Protein AF-A0AAV9APL9-F1 (afdb_monomer_lite)

Organism: Acorus gramineus (NCBI:txid55184)

pLDDT: mean 72.97, std 15.3, range [31.53, 90.81]

Foldseek 3Di:
DPQLVVLLVVLVVQVVVPDDPPDVSPVVSVVSNVSSCVVVVDDPPPPDDDDDDPQPFDDPDPDGDRDALVVLQVLLVVLQVQLVVLVVVLVVLVPDDLCVCVPDDPVVSVVVVVVSVVSNVVSVVSNVVSNVSSVVSNVVSVVSVVSRVD

Structure (mmCIF, N/CA/C/O backbone):
data_AF-A0AAV9APL9-F1
#
_entry.id   AF-A0AAV9APL9-F1
#
loop_
_atom_site.group_PDB
_atom_site.id
_atom_site.type_symbol
_atom_site.label_atom_id
_atom_site.label_alt_id
_atom_site.label_comp_id
_atom_site.label_asym_id
_atom_site.label_entity_id
_atom_site.label_seq_id
_atom_site.pdbx_PDB_ins_code
_atom_site.Cartn_x
_atom_site.Cartn_y
_atom_site.Cartn_z
_atom_site.occupancy
_atom_site.B_iso_or_equiv
_atom_site.auth_seq_id
_atom_site.auth_comp_id
_atom_site.auth_asym_id
_atom_site.auth_atom_id
_atom_site.pdbx_PDB_model_num
ATOM 1 N N . MET A 1 1 ? 11.347 4.668 27.989 1.00 54.47 1 MET A N 1
ATOM 2 C CA . MET A 1 1 ? 12.576 5.280 28.563 1.00 54.47 1 MET A CA 1
ATOM 3 C C . MET A 1 1 ? 13.857 5.052 27.738 1.00 54.47 1 MET A C 1
ATOM 5 O O . MET A 1 1 ? 14.673 5.964 27.658 1.00 54.47 1 MET A O 1
ATOM 9 N N . ALA A 1 2 ? 14.082 3.874 27.132 1.00 71.00 2 ALA A N 1
ATOM 10 C CA . ALA A 1 2 ? 15.357 3.547 26.464 1.00 71.00 2 ALA A CA 1
ATOM 11 C C . ALA A 1 2 ? 15.625 4.319 25.153 1.00 71.00 2 ALA A C 1
ATOM 13 O O . ALA A 1 2 ? 16.767 4.671 24.867 1.00 71.00 2 ALA A O 1
ATOM 14 N N . PHE A 1 3 ? 14.586 4.617 24.369 1.00 76.06 3 PHE A N 1
ATOM 15 C CA . PHE A 1 3 ? 14.738 5.217 23.039 1.00 76.06 3 PHE A CA 1
ATOM 16 C C . PHE A 1 3 ? 15.250 6.667 23.069 1.00 76.06 3 PHE A C 1
ATOM 18 O O . PHE A 1 3 ? 16.198 6.992 22.361 1.00 76.06 3 PHE A O 1
ATOM 25 N N . GLY A 1 4 ? 14.713 7.520 23.952 1.00 81.00 4 GLY A N 1
ATOM 26 C CA . GLY A 1 4 ? 15.185 8.904 24.103 1.00 81.00 4 GLY A CA 1
ATOM 27 C C . GLY A 1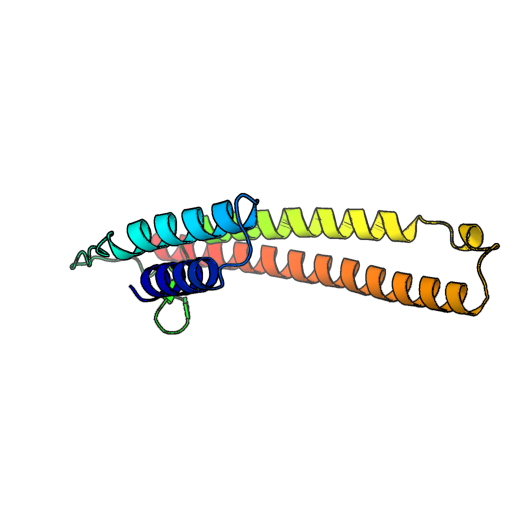 4 ? 16.661 8.983 24.513 1.00 81.00 4 GLY A C 1
ATOM 28 O O . GLY A 1 4 ? 17.435 9.731 23.921 1.00 81.00 4 GLY A O 1
ATOM 29 N N . LYS A 1 5 ? 17.093 8.125 25.449 1.00 82.38 5 LYS A N 1
ATOM 30 C CA . LYS A 1 5 ? 18.507 8.021 25.854 1.00 82.38 5 LYS A CA 1
ATOM 31 C C . LYS A 1 5 ? 19.407 7.519 24.713 1.00 82.38 5 LYS A C 1
ATOM 33 O O . LYS A 1 5 ? 20.516 8.025 24.554 1.00 82.38 5 LYS A O 1
ATOM 38 N N . ARG A 1 6 ? 18.924 6.577 23.890 1.00 82.94 6 ARG A N 1
ATOM 39 C CA . ARG A 1 6 ? 19.631 6.082 22.692 1.00 82.94 6 ARG A CA 1
ATOM 40 C C . ARG A 1 6 ? 19.777 7.165 21.617 1.00 82.94 6 ARG A C 1
ATOM 42 O O . ARG A 1 6 ? 20.866 7.311 21.075 1.00 82.94 6 ARG A O 1
ATOM 49 N N . LEU A 1 7 ? 18.743 7.974 21.381 1.00 82.31 7 LEU A N 1
ATOM 50 C CA . LEU A 1 7 ? 18.784 9.133 20.476 1.00 82.31 7 LEU A CA 1
ATOM 51 C C . LEU A 1 7 ? 19.794 10.195 20.932 1.00 82.31 7 LEU A C 1
ATOM 53 O O . LEU A 1 7 ? 20.587 10.676 20.128 1.00 82.31 7 LEU A O 1
ATOM 57 N N . VAL A 1 8 ? 19.818 10.524 22.228 1.00 84.19 8 VAL A N 1
ATOM 58 C CA . VAL A 1 8 ? 20.813 11.461 22.784 1.00 84.19 8 VAL A CA 1
ATOM 59 C C . VAL A 1 8 ? 22.233 10.907 22.645 1.00 84.19 8 VAL A C 1
ATOM 61 O O . VAL A 1 8 ? 23.150 11.650 22.300 1.00 84.19 8 VAL A O 1
ATOM 64 N N . SER A 1 9 ? 22.426 9.608 22.890 1.00 84.31 9 SER A N 1
ATOM 65 C CA . SER A 1 9 ? 23.727 8.948 22.738 1.00 84.31 9 SER A CA 1
ATOM 66 C C . SER A 1 9 ? 24.208 8.945 21.285 1.00 84.31 9 SER A C 1
ATOM 68 O O . SER A 1 9 ? 25.360 9.300 21.034 1.00 84.31 9 SER A O 1
ATOM 70 N N . ALA A 1 10 ? 23.333 8.606 20.335 1.00 83.00 10 ALA A N 1
ATOM 71 C CA . ALA A 1 10 ? 23.644 8.626 18.910 1.00 83.00 10 ALA A CA 1
ATOM 72 C C . ALA A 1 10 ? 23.980 10.046 18.439 1.00 83.00 10 ALA A C 1
ATOM 74 O O . ALA A 1 10 ? 25.032 10.255 17.844 1.00 83.00 10 ALA A O 1
ATOM 75 N N . GLY A 1 11 ? 23.159 11.037 18.796 1.00 82.25 11 GLY A N 1
ATOM 76 C CA . GLY A 1 11 ? 23.393 12.432 18.428 1.00 82.25 11 GLY A CA 1
ATOM 77 C C . GLY A 1 11 ? 24.716 12.989 18.967 1.00 82.25 11 GLY A C 1
ATOM 78 O O . GLY A 1 11 ? 25.444 13.634 18.221 1.00 82.25 11 GLY A O 1
ATOM 79 N N . ARG A 1 12 ? 25.093 12.668 20.215 1.00 81.81 12 ARG A N 1
ATOM 80 C CA . ARG A 1 12 ? 26.404 13.059 20.776 1.00 81.81 12 ARG A CA 1
ATOM 81 C C . ARG A 1 12 ? 27.581 12.378 20.084 1.00 81.81 12 ARG A C 1
ATOM 83 O O . ARG A 1 12 ? 28.635 12.985 19.962 1.00 81.81 12 ARG A O 1
ATOM 90 N N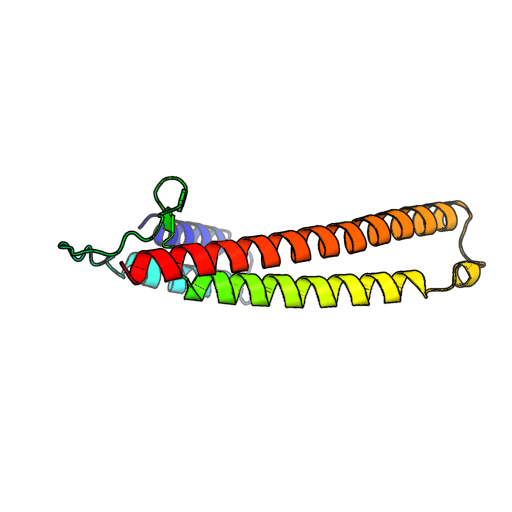 . ARG A 1 13 ? 27.424 11.125 19.643 1.00 79.38 13 ARG A N 1
ATOM 91 C CA . ARG A 1 13 ? 28.456 10.425 18.858 1.00 79.38 13 ARG A CA 1
ATOM 92 C C . ARG A 1 13 ? 28.618 11.036 17.468 1.00 79.38 13 ARG A C 1
ATOM 94 O O . ARG A 1 13 ? 29.742 11.148 16.997 1.00 79.38 13 ARG A O 1
ATOM 101 N N . PHE A 1 14 ? 27.519 11.471 16.854 1.00 75.69 14 PHE A N 1
ATOM 102 C CA . PHE A 1 14 ? 27.553 12.228 15.603 1.00 75.69 14 PHE A CA 1
ATOM 103 C C . PHE A 1 14 ? 28.237 13.592 15.767 1.00 75.69 14 PHE A C 1
ATOM 105 O O . PHE A 1 14 ? 29.034 13.972 14.918 1.00 75.69 14 PHE A O 1
ATOM 112 N N . GLU A 1 15 ? 27.977 14.298 16.868 1.00 75.19 15 GLU A N 1
ATOM 113 C CA . GLU A 1 15 ? 28.623 15.577 17.190 1.00 75.19 15 GLU A CA 1
ATOM 114 C C . GLU A 1 15 ? 30.127 15.411 17.491 1.00 75.19 15 GLU A C 1
ATOM 116 O O . GLU A 1 15 ? 30.954 16.159 16.974 1.00 75.19 15 GLU A O 1
ATOM 121 N N . ALA A 1 16 ? 30.500 14.383 18.261 1.00 72.88 16 ALA A N 1
ATOM 122 C CA . ALA A 1 16 ? 31.884 14.111 18.660 1.00 72.88 16 ALA A CA 1
ATOM 123 C C . ALA A 1 16 ? 32.791 13.622 17.518 1.00 72.88 16 ALA A C 1
ATOM 125 O O . ALA A 1 16 ? 34.010 13.703 17.643 1.00 72.88 16 ALA A O 1
ATOM 126 N N . MET A 1 17 ? 32.227 13.142 16.402 1.00 69.44 17 MET A N 1
ATOM 127 C CA . MET A 1 17 ? 33.014 12.795 15.211 1.00 69.44 17 MET A CA 1
ATOM 128 C C . MET A 1 17 ? 33.584 14.018 14.471 1.00 69.44 17 MET A C 1
ATOM 130 O O . MET A 1 17 ? 34.321 13.834 13.509 1.00 69.44 17 MET A O 1
ATOM 134 N N . GLY A 1 18 ? 33.310 15.248 14.933 1.00 58.44 18 GLY A N 1
ATOM 135 C CA . GLY A 1 18 ? 34.204 16.412 14.808 1.00 58.44 18 GLY A CA 1
ATOM 136 C C . GLY A 1 18 ? 34.544 16.935 13.404 1.00 58.44 18 GLY A C 1
ATOM 137 O O . GLY A 1 18 ? 35.209 17.959 13.305 1.00 58.44 18 GLY A O 1
ATOM 138 N N . GLN A 1 19 ? 34.099 16.288 12.324 1.00 56.38 19 GLN A N 1
ATOM 139 C CA . GLN A 1 19 ? 34.505 16.615 10.948 1.00 56.38 19 GLN A CA 1
ATOM 140 C C . GLN A 1 19 ? 33.437 17.314 10.106 1.00 56.38 19 GLN A C 1
ATOM 142 O O . GLN A 1 19 ? 33.682 17.620 8.943 1.00 56.38 19 GLN A O 1
ATOM 147 N N . TYR A 1 20 ? 32.264 17.615 10.660 1.00 58.44 20 TYR A N 1
ATOM 148 C CA . TYR A 1 20 ? 31.159 18.168 9.872 1.00 58.44 20 TYR A CA 1
ATOM 149 C C . TYR A 1 20 ? 30.704 19.508 10.439 1.00 58.44 20 TYR A C 1
ATOM 151 O O . TYR A 1 20 ? 29.595 19.653 10.953 1.00 58.44 20 TYR A O 1
ATOM 159 N N . GLY A 1 21 ? 31.604 20.489 10.364 1.00 55.19 21 GLY A N 1
ATOM 160 C CA . GLY A 1 21 ? 31.279 21.885 10.619 1.00 55.19 21 GLY A CA 1
ATOM 161 C C . GLY A 1 21 ? 30.208 22.374 9.644 1.00 55.19 21 GLY A C 1
ATOM 162 O O . GLY A 1 21 ? 30.366 22.267 8.432 1.00 55.19 21 GLY A O 1
ATOM 163 N N . GLN A 1 22 ? 29.118 22.915 10.192 1.00 58.97 22 GLN A N 1
ATOM 164 C CA . GLN A 1 22 ? 28.185 23.814 9.508 1.00 58.97 22 GLN A CA 1
ATOM 165 C C . GLN A 1 22 ? 27.423 23.221 8.303 1.00 58.97 22 GLN A C 1
ATOM 167 O O . GLN A 1 22 ? 27.046 23.944 7.385 1.00 58.97 22 GLN A O 1
ATOM 172 N N . GLY A 1 23 ? 27.151 21.909 8.325 1.00 70.06 23 GLY A N 1
ATOM 173 C CA . GLY A 1 23 ? 26.347 21.204 7.315 1.00 70.06 23 GLY A CA 1
ATOM 174 C C . GLY A 1 23 ? 25.013 20.643 7.834 1.00 70.06 23 GLY A C 1
ATOM 175 O O . GLY A 1 23 ? 24.705 20.689 9.028 1.00 70.06 23 GLY A O 1
ATOM 176 N N . GLU A 1 24 ? 24.223 20.036 6.941 1.00 69.56 24 GLU A N 1
ATOM 177 C CA . GLU A 1 24 ? 22.929 19.406 7.268 1.00 69.56 24 GLU A CA 1
ATOM 178 C C . GLU A 1 24 ? 23.047 18.297 8.330 1.00 69.56 24 GLU A C 1
ATOM 180 O O . GLU A 1 24 ? 22.143 18.099 9.140 1.00 69.56 24 GLU A O 1
ATOM 185 N N . LEU A 1 25 ? 24.201 17.633 8.408 1.00 71.50 25 LEU A N 1
ATOM 186 C CA . LEU A 1 25 ? 24.482 16.581 9.389 1.00 71.50 25 LEU A CA 1
ATOM 187 C C . LEU A 1 25 ? 24.543 17.107 10.833 1.00 71.50 25 LEU A C 1
ATOM 189 O O . LEU A 1 25 ? 24.048 16.453 11.753 1.00 71.50 25 LEU A O 1
ATOM 193 N N . GLN A 1 26 ? 25.062 18.320 11.043 1.00 76.31 26 GLN A N 1
ATOM 194 C CA . GLN A 1 26 ? 25.064 18.967 12.359 1.00 76.31 26 GLN A CA 1
ATOM 195 C C . GLN A 1 26 ? 23.639 19.341 12.789 1.00 76.31 26 GLN A C 1
ATOM 197 O O . GLN A 1 26 ? 23.269 19.207 13.962 1.00 76.31 26 GLN A O 1
ATOM 202 N N . LYS A 1 27 ? 22.805 19.758 11.826 1.00 79.56 27 LYS A N 1
ATOM 203 C CA . LYS A 1 27 ? 21.378 20.020 12.045 1.00 79.56 27 LYS A CA 1
ATOM 204 C C . LYS A 1 27 ? 20.662 18.738 12.466 1.00 79.56 27 LYS A C 1
ATOM 206 O O . LYS A 1 27 ? 19.941 18.768 13.463 1.00 79.56 27 LYS A O 1
ATOM 211 N N . ILE A 1 28 ? 20.945 17.618 11.795 1.00 79.25 28 ILE A N 1
ATOM 212 C CA . ILE A 1 28 ? 20.406 16.293 12.132 1.00 79.25 28 ILE A CA 1
ATOM 213 C C . ILE A 1 28 ? 20.820 15.881 13.549 1.00 79.25 28 ILE A C 1
ATOM 215 O O . ILE A 1 28 ? 19.947 15.567 14.362 1.00 79.25 28 ILE A O 1
ATOM 219 N N . ALA A 1 29 ? 22.108 15.959 13.896 1.00 79.44 29 ALA A N 1
ATOM 220 C CA . ALA A 1 29 ? 22.596 15.628 15.238 1.00 79.44 29 ALA A CA 1
ATOM 221 C C . ALA A 1 29 ? 21.923 16.491 16.321 1.00 79.44 29 ALA A C 1
ATOM 223 O O . ALA A 1 29 ? 21.424 15.973 17.322 1.00 79.44 29 ALA A O 1
ATOM 224 N N . THR A 1 30 ? 21.793 17.796 16.078 1.00 81.69 30 THR A N 1
ATOM 225 C CA . THR A 1 30 ? 21.135 18.730 17.003 1.00 81.69 30 THR A CA 1
ATOM 226 C C . THR A 1 30 ? 19.650 18.406 17.176 1.00 81.69 30 THR A C 1
ATOM 228 O O . THR A 1 30 ? 19.144 18.387 18.302 1.00 81.69 30 THR A O 1
ATOM 231 N N . THR A 1 31 ? 18.935 18.113 16.085 1.00 85.25 31 THR A N 1
ATOM 232 C CA . THR A 1 31 ? 17.526 17.691 16.151 1.00 85.25 31 THR A CA 1
ATOM 233 C C . THR A 1 31 ? 17.360 16.353 16.863 1.00 85.25 31 THR A C 1
ATOM 235 O O . THR A 1 31 ? 16.447 16.207 17.673 1.00 85.25 31 THR A O 1
ATOM 238 N N . MET A 1 32 ? 18.283 15.412 16.653 1.00 82.19 32 MET A N 1
ATOM 239 C CA . MET A 1 32 ? 18.295 14.100 17.295 1.00 82.19 32 MET A CA 1
ATOM 240 C C . MET A 1 32 ? 18.487 14.213 18.813 1.00 82.19 32 MET A C 1
ATOM 242 O O . MET A 1 32 ? 17.756 13.588 19.584 1.00 82.19 32 MET A O 1
ATOM 246 N N . ILE A 1 33 ? 19.410 15.070 19.261 1.00 83.31 33 ILE A N 1
ATOM 247 C CA . ILE A 1 33 ? 19.641 15.347 20.685 1.00 83.31 33 ILE A CA 1
ATOM 248 C C . ILE A 1 33 ? 18.434 16.059 21.306 1.00 83.31 33 ILE A C 1
ATOM 250 O O . ILE A 1 33 ? 18.022 15.695 22.409 1.00 83.31 33 ILE A O 1
ATOM 254 N N . LYS A 1 34 ? 17.842 17.051 20.623 1.00 85.81 34 LYS A N 1
ATOM 255 C CA . LYS A 1 34 ? 16.645 17.764 21.111 1.00 85.81 34 LYS A CA 1
ATOM 256 C C . LYS A 1 34 ? 15.454 16.819 21.266 1.00 85.81 34 LYS A C 1
ATOM 258 O O . LYS A 1 34 ? 14.855 16.776 22.340 1.00 85.81 34 LYS A O 1
ATOM 263 N N . ALA A 1 35 ? 15.159 16.018 20.244 1.00 83.31 35 ALA A N 1
ATOM 264 C CA . ALA A 1 35 ? 14.090 15.024 20.287 1.00 83.31 35 ALA A CA 1
ATOM 265 C C . ALA A 1 35 ? 14.350 13.967 21.370 1.00 83.31 35 ALA A C 1
ATOM 267 O O . ALA A 1 35 ? 13.468 13.671 22.174 1.00 83.31 35 ALA A O 1
ATOM 268 N N . GLY A 1 36 ? 15.581 13.456 21.459 1.00 83.00 36 GLY A N 1
ATOM 269 C CA . GLY A 1 36 ? 15.981 12.498 22.484 1.00 83.00 36 GLY A CA 1
ATOM 270 C C . GLY A 1 36 ? 15.828 13.043 23.908 1.00 83.00 36 GLY A C 1
ATOM 271 O O . GLY A 1 36 ? 15.320 12.330 24.772 1.00 83.00 36 GLY A O 1
ATOM 272 N N . LYS A 1 37 ? 16.182 14.316 24.148 1.00 81.75 37 LYS A N 1
ATOM 273 C CA . LYS A 1 37 ? 15.976 14.992 25.440 1.00 81.75 37 LYS A CA 1
ATOM 274 C C . LYS A 1 37 ? 14.494 15.094 25.790 1.00 81.75 37 LYS A C 1
ATOM 276 O O . LYS A 1 37 ? 14.129 14.670 26.880 1.00 81.75 37 LYS A O 1
ATOM 281 N N . VAL A 1 38 ? 13.643 15.557 24.871 1.00 82.19 38 VAL A N 1
ATOM 282 C CA . VAL A 1 38 ? 12.184 15.659 25.084 1.00 82.19 38 VAL A CA 1
ATOM 283 C C . VAL A 1 38 ? 11.566 14.288 25.377 1.00 82.19 38 VAL A C 1
ATOM 285 O O . VAL A 1 38 ? 10.799 14.139 26.326 1.00 82.19 38 VAL A O 1
ATOM 288 N N . LEU A 1 39 ? 11.955 13.263 24.618 1.00 72.56 39 LEU A N 1
ATOM 289 C CA . LEU A 1 39 ? 11.481 11.887 24.797 1.00 72.56 39 LEU A CA 1
ATOM 290 C C . LEU A 1 39 ? 12.035 11.214 26.060 1.00 72.56 39 LEU A C 1
ATOM 292 O O . LEU A 1 39 ? 11.439 10.261 26.554 1.00 72.56 39 LEU A O 1
ATOM 296 N N . SER A 1 40 ? 13.182 11.669 26.570 1.00 74.88 40 SER A N 1
ATOM 297 C CA . SER A 1 40 ? 13.756 11.190 27.834 1.00 74.88 40 SER A CA 1
ATOM 298 C C . SER A 1 40 ? 13.221 11.928 29.062 1.00 74.88 40 SER A C 1
ATOM 300 O O . SER A 1 40 ? 13.213 11.353 30.145 1.00 74.88 40 SER A O 1
ATOM 302 N N . ALA A 1 41 ? 12.800 13.184 28.886 1.00 68.69 41 ALA A N 1
ATOM 303 C CA . ALA A 1 41 ? 12.312 14.057 29.945 1.00 68.69 41 ALA A CA 1
ATOM 304 C C . ALA A 1 41 ? 10.805 13.929 30.170 1.00 68.69 41 ALA A C 1
ATOM 306 O O . ALA A 1 41 ? 10.343 14.303 31.239 1.00 68.69 41 ALA A O 1
ATOM 307 N N . ARG A 1 42 ? 10.039 13.402 29.202 1.00 54.66 42 ARG A N 1
ATOM 308 C CA . ARG A 1 42 ? 8.645 13.011 29.438 1.00 54.66 42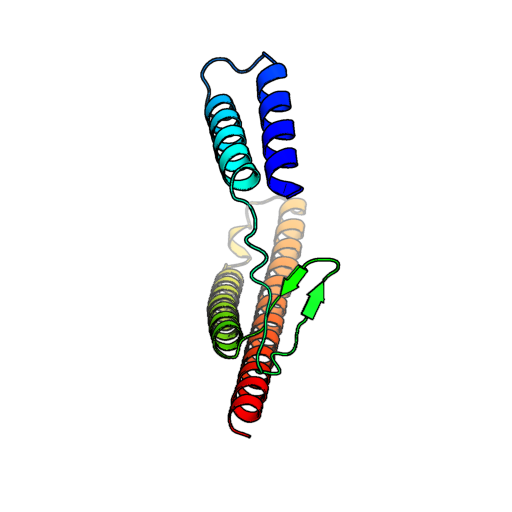 ARG A CA 1
ATOM 309 C C . ARG A 1 42 ? 8.621 11.750 30.310 1.00 54.66 42 ARG A C 1
ATOM 311 O O . ARG A 1 42 ? 8.970 10.677 29.807 1.00 54.66 42 ARG A O 1
ATOM 318 N N . PRO A 1 43 ? 8.214 11.844 31.591 1.00 43.94 43 PRO A N 1
ATOM 319 C CA . PRO A 1 43 ? 7.904 10.650 32.347 1.00 43.94 43 PRO A CA 1
ATOM 320 C C . PRO A 1 43 ? 6.678 10.029 31.680 1.00 43.94 43 PRO A C 1
ATOM 322 O O . PRO A 1 43 ? 5.680 10.704 31.432 1.00 43.94 43 PRO A O 1
ATOM 325 N N . VAL A 1 44 ? 6.774 8.747 31.335 1.00 48.03 44 VAL A N 1
ATOM 326 C CA . VAL A 1 44 ? 5.581 7.953 31.053 1.00 48.03 44 VAL A CA 1
ATOM 327 C C . VAL A 1 44 ? 4.797 7.970 32.357 1.00 48.03 44 VAL A C 1
ATOM 329 O O . VAL A 1 44 ? 5.221 7.343 33.327 1.00 48.03 44 VAL A O 1
ATOM 332 N N . SER A 1 45 ? 3.720 8.754 32.413 1.00 36.91 45 SER A N 1
ATOM 333 C CA . SER A 1 45 ? 2.729 8.625 33.468 1.00 36.91 45 SER A CA 1
ATOM 334 C C . SER A 1 45 ? 2.170 7.215 33.348 1.00 36.91 45 SER A C 1
ATOM 336 O O . SER A 1 45 ? 1.332 6.932 32.492 1.00 36.91 45 SER A O 1
ATOM 338 N N . VAL A 1 46 ? 2.695 6.311 34.169 1.00 43.03 46 VAL A N 1
ATOM 339 C CA . VAL A 1 46 ? 1.985 5.100 34.552 1.00 43.03 46 VAL A CA 1
ATOM 340 C C . VAL A 1 46 ? 0.795 5.606 35.354 1.00 43.03 46 VAL A C 1
ATOM 342 O O . VAL A 1 46 ? 0.908 5.863 36.548 1.00 43.03 46 VAL A O 1
ATOM 345 N N . MET A 1 47 ? -0.312 5.873 34.666 1.00 31.53 47 MET A N 1
ATOM 346 C CA . MET A 1 47 ? -1.588 6.044 35.335 1.00 31.53 47 MET A CA 1
ATOM 347 C C . MET A 1 47 ? -2.056 4.629 35.648 1.00 31.53 47 MET A C 1
ATOM 349 O O . MET A 1 47 ? -2.397 3.857 34.754 1.00 31.53 47 MET A O 1
ATOM 353 N N . ALA A 1 48 ? -1.899 4.263 36.915 1.00 38.56 48 ALA A N 1
ATOM 354 C CA . ALA A 1 48 ? -2.511 3.079 37.467 1.00 38.56 48 ALA A CA 1
ATOM 355 C C . ALA A 1 48 ? -4.033 3.276 37.516 1.00 38.56 48 ALA A C 1
ATOM 357 O O . ALA A 1 48 ? -4.512 4.365 37.825 1.00 38.56 48 ALA A O 1
ATOM 358 N N . GLU A 1 49 ? -4.711 2.157 37.273 1.00 36.38 49 GLU A N 1
ATOM 359 C CA . GLU A 1 49 ? -6.099 1.821 37.601 1.00 36.38 49 GLU A CA 1
ATOM 360 C C . GLU A 1 49 ? -7.149 1.871 36.466 1.00 36.38 49 GLU A C 1
ATOM 362 O O . GLU A 1 49 ? -7.433 2.885 35.839 1.00 36.38 49 GLU A O 1
ATOM 367 N N . GLN A 1 50 ? -7.661 0.660 36.220 1.00 42.94 50 GLN A N 1
ATOM 368 C CA . GLN A 1 50 ? -8.609 0.116 35.235 1.00 42.94 50 GLN A CA 1
ATOM 369 C C . GLN A 1 50 ? -10.046 0.671 35.406 1.00 42.94 50 GLN A C 1
ATOM 371 O O . GLN A 1 50 ? -10.378 1.070 36.522 1.00 42.94 50 GLN A O 1
ATOM 376 N N . PRO A 1 51 ? -10.947 0.638 34.386 1.00 41.91 51 PRO A N 1
ATOM 377 C CA . PRO A 1 51 ? -11.596 -0.628 33.997 1.00 41.91 51 PRO A CA 1
ATOM 378 C C . PRO A 1 51 ? -12.019 -0.807 32.520 1.00 41.91 51 PRO A C 1
ATOM 380 O O . PRO A 1 51 ? -12.518 0.100 31.872 1.00 41.91 51 PRO A O 1
ATOM 383 N N . LYS A 1 52 ? -11.924 -2.072 32.081 1.00 45.62 52 LYS A N 1
ATOM 384 C CA . LYS A 1 52 ? -12.801 -2.769 31.119 1.00 45.62 52 LYS A CA 1
ATOM 385 C C . LYS A 1 52 ? -12.965 -2.177 29.712 1.00 45.62 52 LYS A C 1
ATOM 387 O O . LYS A 1 52 ? -13.961 -1.528 29.441 1.00 45.62 52 LYS A O 1
ATOM 392 N N . THR A 1 53 ? -12.109 -2.634 28.803 1.00 38.06 53 THR A N 1
ATOM 393 C CA . THR A 1 53 ? -12.536 -3.070 27.464 1.00 38.06 53 THR A CA 1
ATOM 394 C C . THR A 1 53 ? -11.547 -4.137 27.009 1.00 38.06 53 THR A C 1
ATOM 396 O O . THR A 1 53 ? -10.342 -3.874 26.995 1.00 38.06 53 THR A O 1
ATOM 399 N N . GLU A 1 54 ? -12.007 -5.346 26.684 1.00 44.75 54 GLU A N 1
ATOM 400 C CA . GLU A 1 54 ? -11.183 -6.424 26.116 1.00 44.75 54 GLU A CA 1
ATOM 401 C C . GLU A 1 54 ? -10.683 -6.052 24.707 1.00 44.75 54 GLU A C 1
ATOM 403 O O . GLU A 1 54 ? -11.060 -6.620 23.686 1.00 44.75 54 GLU A O 1
ATOM 408 N N . THR A 1 55 ? -9.783 -5.078 24.633 1.00 49.41 55 THR A N 1
ATOM 409 C CA . THR A 1 55 ? -8.987 -4.796 23.445 1.00 49.41 55 THR A CA 1
ATOM 410 C C . THR A 1 55 ? -7.939 -5.893 23.342 1.00 49.41 55 THR A C 1
ATOM 412 O O . THR A 1 55 ? -7.097 -6.057 24.226 1.00 49.41 55 THR A O 1
ATOM 415 N N . ARG A 1 56 ? -7.983 -6.700 22.276 1.00 56.47 56 ARG A N 1
ATOM 416 C CA . ARG A 1 56 ? -6.980 -7.751 22.058 1.00 56.47 56 ARG A CA 1
ATOM 417 C C . ARG A 1 56 ? -5.595 -7.104 21.949 1.00 56.47 56 ARG A C 1
ATOM 419 O O . ARG A 1 56 ? -5.245 -6.519 20.926 1.00 56.47 56 ARG A O 1
ATOM 426 N N . MET A 1 57 ? -4.810 -7.186 23.020 1.00 49.66 57 MET A N 1
ATOM 427 C CA . MET A 1 57 ? -3.461 -6.631 23.080 1.00 49.66 57 MET A CA 1
ATOM 428 C C . MET A 1 57 ? -2.509 -7.525 22.287 1.00 49.66 57 MET A C 1
ATOM 430 O O . MET A 1 57 ? -2.239 -8.661 22.683 1.00 49.66 57 MET A O 1
ATOM 434 N N . LEU A 1 58 ? -1.952 -7.014 21.187 1.00 55.59 58 LEU A N 1
ATOM 435 C CA . LEU A 1 58 ? -0.823 -7.676 20.540 1.00 55.59 58 LEU A CA 1
ATOM 436 C C . LEU A 1 58 ? 0.444 -7.309 21.316 1.00 55.59 58 LEU A C 1
ATOM 438 O O . LEU A 1 58 ? 0.903 -6.164 21.298 1.00 55.59 58 LEU A O 1
ATOM 442 N N . LYS A 1 59 ? 0.979 -8.287 22.051 1.00 53.41 59 LYS A N 1
ATOM 443 C CA . LYS A 1 59 ? 2.222 -8.143 22.811 1.00 53.41 59 LYS A CA 1
ATOM 444 C C . LYS A 1 59 ? 3.423 -8.383 21.902 1.00 53.41 59 LYS A C 1
ATOM 446 O O . LYS A 1 59 ? 3.732 -9.523 21.565 1.00 53.41 59 LYS A O 1
ATOM 451 N N . PHE A 1 60 ? 4.129 -7.310 21.557 1.00 56.38 60 PHE A N 1
ATOM 452 C CA . PHE A 1 60 ? 5.431 -7.370 20.893 1.00 56.38 60 PHE A CA 1
ATOM 453 C C . PHE A 1 60 ? 6.526 -7.014 21.907 1.00 56.38 60 PHE A C 1
ATOM 455 O O . PHE A 1 60 ? 6.931 -5.857 22.032 1.00 56.38 60 PHE A O 1
ATOM 462 N N . GLY A 1 61 ? 6.984 -8.008 22.676 1.00 63.34 61 GLY A N 1
ATOM 463 C CA . GLY A 1 61 ? 7.938 -7.785 23.769 1.00 63.34 61 GLY A CA 1
ATOM 464 C C . GLY A 1 61 ? 7.337 -6.891 24.861 1.00 63.34 61 GLY A C 1
ATOM 465 O O . GLY A 1 61 ? 6.310 -7.240 25.435 1.00 63.34 61 GLY A O 1
ATOM 466 N N . ASP A 1 62 ? 7.945 -5.728 25.113 1.00 47.50 62 ASP A N 1
ATOM 467 C CA . ASP A 1 62 ? 7.457 -4.733 26.087 1.00 47.50 62 ASP A CA 1
ATOM 468 C C . ASP A 1 62 ? 6.438 -3.731 25.509 1.00 47.50 62 ASP A C 1
ATOM 470 O O . ASP A 1 62 ? 5.885 -2.916 26.252 1.00 47.50 62 ASP A O 1
ATOM 474 N N . LEU A 1 63 ? 6.181 -3.743 24.193 1.00 50.47 63 LEU A N 1
ATOM 475 C CA . LEU A 1 63 ? 5.156 -2.888 23.589 1.00 50.47 63 LEU A CA 1
ATOM 476 C C . LEU A 1 63 ? 3.802 -3.606 23.583 1.00 50.47 63 LEU A C 1
ATOM 478 O O . LEU A 1 63 ? 3.592 -4.573 22.849 1.00 50.47 63 LEU A O 1
ATOM 482 N N . GLN A 1 64 ? 2.874 -3.087 24.385 1.00 56.12 64 GLN A N 1
ATOM 483 C CA . GLN A 1 64 ? 1.451 -3.401 24.304 1.00 56.12 64 GLN A CA 1
ATOM 484 C C . GLN A 1 64 ? 0.838 -2.469 23.262 1.00 56.12 64 GLN A C 1
ATOM 486 O O . GLN A 1 64 ? 0.637 -1.283 23.518 1.00 56.12 64 GLN A O 1
ATOM 491 N N . VAL A 1 65 ? 0.626 -2.979 22.051 1.00 59.38 65 VAL A N 1
ATOM 492 C CA . VAL A 1 65 ? -0.066 -2.215 21.013 1.00 59.38 65 VAL A CA 1
ATOM 493 C C . VAL A 1 65 ? -1.547 -2.534 21.132 1.00 59.38 65 VAL A C 1
ATOM 495 O O . VAL A 1 65 ? -1.988 -3.634 20.803 1.00 59.38 65 VAL A O 1
ATOM 498 N N . GLU A 1 66 ? -2.305 -1.568 21.636 1.00 63.59 66 GLU A N 1
ATOM 499 C CA . GLU A 1 66 ? -3.763 -1.632 21.685 1.00 63.59 66 GLU A CA 1
ATOM 500 C C . GLU A 1 66 ? -4.316 -1.533 20.263 1.00 63.59 66 GLU A C 1
ATOM 502 O O . GLU A 1 66 ? -4.194 -0.487 19.603 1.00 63.59 66 GLU A O 1
ATOM 507 N N . LEU A 1 67 ? -4.903 -2.634 19.791 1.00 63.00 67 LEU A N 1
ATOM 508 C CA . LEU A 1 67 ? -5.695 -2.647 18.570 1.00 63.00 67 LEU A CA 1
ATOM 509 C C . LEU A 1 67 ? -7.133 -2.282 18.924 1.00 63.00 67 LEU A C 1
ATOM 511 O O . LEU A 1 67 ? -7.914 -3.109 19.382 1.00 63.00 67 LEU A O 1
ATOM 515 N N . THR A 1 68 ? -7.453 -1.015 18.700 1.00 74.94 68 THR A N 1
ATOM 516 C CA . THR A 1 68 ? -8.814 -0.472 18.727 1.00 74.94 68 THR A CA 1
ATOM 517 C C . THR A 1 68 ? -9.463 -0.682 17.348 1.00 74.94 68 THR A C 1
ATOM 519 O O . THR A 1 68 ? -8.742 -0.589 16.344 1.00 74.94 68 THR A O 1
ATOM 522 N N . PRO A 1 69 ? -10.792 -0.899 17.252 1.00 71.38 69 PRO A N 1
ATOM 523 C CA . PRO A 1 69 ? -11.506 -0.985 15.972 1.00 71.38 69 PRO A CA 1
ATOM 524 C C . PRO A 1 69 ? -11.149 0.150 15.001 1.00 71.38 69 PRO A C 1
ATOM 526 O O . PRO A 1 69 ? -10.877 -0.090 13.827 1.00 71.38 69 PRO A O 1
ATOM 529 N N . GLU A 1 70 ? -11.045 1.380 15.509 1.00 77.06 70 GLU A N 1
ATOM 530 C CA . GLU A 1 70 ? -10.672 2.570 14.736 1.00 77.06 70 GLU A CA 1
ATOM 531 C C . GLU A 1 70 ? -9.295 2.434 14.063 1.00 77.06 70 GLU A C 1
ATOM 533 O O . GLU A 1 70 ? -9.149 2.685 12.866 1.00 77.06 70 GLU A O 1
ATOM 538 N N . LYS A 1 71 ? -8.285 1.941 14.794 1.00 80.56 71 LYS A N 1
ATOM 539 C CA . LYS A 1 71 ? -6.937 1.720 14.246 1.00 80.56 71 LYS A CA 1
ATOM 540 C C . LYS A 1 71 ? -6.923 0.615 13.193 1.00 80.56 71 LYS A C 1
ATOM 542 O O . LYS A 1 71 ? -6.156 0.705 12.234 1.00 80.56 71 LYS A O 1
ATOM 547 N N . ALA A 1 72 ? -7.767 -0.405 13.349 1.00 82.19 72 ALA A N 1
ATOM 548 C CA . ALA A 1 72 ? -7.908 -1.469 12.363 1.00 82.19 72 ALA A CA 1
ATOM 549 C C . ALA A 1 72 ? -8.512 -0.939 11.049 1.00 82.19 72 ALA A C 1
ATOM 551 O O . ALA A 1 72 ? -7.980 -1.225 9.978 1.00 82.19 72 ALA A O 1
ATOM 552 N N . TYR A 1 73 ? -9.544 -0.091 11.112 1.00 82.94 73 TYR A N 1
ATOM 553 C CA . TYR A 1 73 ? -10.120 0.541 9.918 1.00 82.94 73 TYR A CA 1
ATOM 554 C C . TYR A 1 73 ? -9.165 1.529 9.239 1.00 82.94 73 TYR A C 1
ATOM 556 O O . TYR A 1 73 ? -9.054 1.519 8.013 1.00 82.94 73 TYR A O 1
ATOM 564 N N . ILE A 1 74 ? -8.417 2.328 10.008 1.00 86.00 74 ILE A N 1
ATOM 565 C CA . ILE A 1 74 ? -7.367 3.203 9.459 1.00 86.00 74 ILE A CA 1
ATOM 566 C C . ILE A 1 74 ? -6.300 2.363 8.744 1.00 86.00 74 ILE A C 1
ATOM 568 O O . ILE A 1 74 ? -5.935 2.661 7.607 1.00 86.00 74 ILE A O 1
ATOM 572 N N . GLY A 1 75 ? -5.840 1.276 9.373 1.00 85.12 75 GLY A N 1
ATOM 573 C CA . GLY A 1 75 ? -4.897 0.337 8.768 1.00 85.12 75 GLY A CA 1
ATOM 574 C C . GLY A 1 75 ? -5.437 -0.297 7.485 1.00 85.12 75 GLY A C 1
ATOM 575 O O . GLY A 1 75 ? -4.712 -0.384 6.494 1.00 85.12 75 GLY A O 1
ATOM 576 N N . ALA A 1 76 ? -6.716 -0.679 7.464 1.00 88.44 76 ALA A N 1
ATOM 577 C CA . ALA A 1 76 ? -7.370 -1.197 6.267 1.00 88.44 76 ALA A CA 1
ATOM 578 C C . ALA A 1 76 ? -7.418 -0.163 5.134 1.00 88.44 76 ALA A C 1
ATOM 580 O O . ALA A 1 76 ? -7.147 -0.517 3.984 1.00 88.44 76 ALA A O 1
ATOM 581 N N . GLY A 1 77 ? -7.711 1.102 5.452 1.00 88.38 77 GLY A N 1
ATOM 582 C CA . GLY A 1 77 ? -7.697 2.207 4.493 1.00 88.38 77 GLY A CA 1
ATOM 583 C C . GLY A 1 77 ? -6.308 2.456 3.903 1.00 88.38 77 GLY A C 1
ATOM 584 O O . GLY A 1 77 ? -6.171 2.568 2.685 1.00 88.38 77 GLY A O 1
ATOM 585 N N . ILE A 1 78 ? -5.267 2.456 4.744 1.00 89.31 78 ILE A N 1
ATOM 586 C CA . ILE A 1 78 ? -3.865 2.570 4.303 1.00 89.31 78 ILE A CA 1
ATOM 587 C C . ILE A 1 78 ? -3.496 1.401 3.387 1.00 89.31 78 ILE A C 1
ATOM 589 O O . ILE A 1 78 ? -2.944 1.618 2.308 1.00 89.31 78 ILE A O 1
ATOM 593 N N . GLY A 1 79 ? -3.828 0.173 3.795 1.00 86.69 79 GLY A N 1
ATOM 594 C CA . GLY A 1 79 ? -3.601 -1.023 2.992 1.00 86.69 79 GLY A CA 1
ATOM 595 C C . GLY A 1 79 ? -4.258 -0.902 1.621 1.00 86.69 79 GLY A C 1
ATOM 596 O O . GLY A 1 79 ? -3.592 -1.123 0.617 1.00 86.69 79 GLY A O 1
ATOM 597 N N . PHE A 1 80 ? -5.509 -0.444 1.560 1.00 87.38 80 PHE A N 1
ATOM 598 C CA . PHE A 1 80 ? -6.274 -0.350 0.321 1.00 87.38 80 PHE A CA 1
ATOM 599 C C . PHE A 1 80 ? -5.696 0.705 -0.628 1.00 87.38 80 PHE A C 1
ATOM 601 O O . PHE A 1 80 ? -5.492 0.430 -1.811 1.00 87.38 80 PHE A O 1
ATOM 608 N N . ALA A 1 81 ? -5.354 1.886 -0.103 1.00 90.81 81 ALA A N 1
ATOM 609 C CA . ALA A 1 81 ? -4.698 2.939 -0.875 1.00 90.81 81 ALA A CA 1
ATOM 610 C C . ALA A 1 81 ? -3.353 2.465 -1.447 1.00 90.81 81 ALA A C 1
ATOM 612 O O . ALA A 1 81 ? -3.063 2.685 -2.623 1.00 90.81 81 ALA A O 1
ATOM 613 N N . PHE A 1 82 ? -2.555 1.760 -0.643 1.00 90.56 82 PHE A N 1
ATOM 614 C CA . PHE A 1 82 ? -1.292 1.183 -1.090 1.00 90.56 82 PHE A CA 1
ATOM 615 C C . PHE A 1 82 ? -1.490 0.128 -2.191 1.00 90.56 82 PHE A C 1
ATOM 617 O O . PHE A 1 82 ? -0.739 0.114 -3.160 1.00 90.56 82 PHE A O 1
ATOM 624 N N . GLY A 1 83 ? -2.535 -0.697 -2.103 1.00 88.56 83 GLY A N 1
ATOM 625 C CA . GLY A 1 83 ? -2.877 -1.672 -3.141 1.00 88.56 83 GLY A CA 1
ATOM 626 C C . GLY A 1 83 ? -3.240 -1.017 -4.469 1.00 88.56 83 GLY A C 1
ATOM 627 O O . GLY A 1 83 ? -2.746 -1.437 -5.512 1.00 88.56 83 GLY A O 1
ATOM 628 N N . LEU A 1 84 ? -4.038 0.055 -4.441 1.00 89.75 84 LEU A N 1
ATOM 629 C CA . LEU A 1 84 ? -4.370 0.826 -5.644 1.00 89.75 84 LEU A CA 1
ATOM 630 C C . LEU A 1 84 ? -3.131 1.474 -6.276 1.00 89.75 84 LEU A C 1
ATOM 632 O O . LEU A 1 84 ? -2.976 1.439 -7.498 1.00 89.75 84 LEU A O 1
ATOM 636 N N . LEU A 1 85 ? -2.233 2.027 -5.457 1.00 89.94 85 LEU A N 1
ATOM 637 C CA . LEU A 1 85 ? -0.969 2.596 -5.927 1.00 89.94 85 LEU A CA 1
ATOM 638 C C . LEU A 1 85 ? -0.065 1.527 -6.555 1.00 89.94 85 LEU A C 1
ATOM 640 O O . LEU A 1 85 ? 0.425 1.725 -7.667 1.00 89.94 85 LEU A O 1
ATOM 644 N N . SER A 1 86 ? 0.116 0.383 -5.889 1.00 87.38 86 SER A N 1
ATOM 645 C CA . SER A 1 86 ? 0.901 -0.744 -6.407 1.00 87.38 86 SER A CA 1
ATOM 646 C C . SER A 1 86 ? 0.312 -1.302 -7.701 1.00 87.38 86 SER A C 1
ATOM 648 O O . SER A 1 86 ? 1.055 -1.565 -8.650 1.00 87.38 86 SER A O 1
ATOM 650 N N . TRP A 1 87 ? -1.015 -1.406 -7.799 1.00 87.19 87 TRP A N 1
ATOM 651 C CA . TRP A 1 87 ? -1.695 -1.819 -9.025 1.00 87.19 87 TRP A CA 1
ATOM 652 C C . TRP A 1 87 ? -1.443 -0.837 -10.173 1.00 87.19 87 TRP A C 1
ATOM 654 O O . TRP A 1 87 ? -1.023 -1.249 -11.256 1.00 87.19 87 TRP A O 1
ATOM 664 N N . GLY A 1 88 ? -1.640 0.464 -9.935 1.00 87.56 88 GLY A N 1
ATOM 665 C CA . GLY A 1 88 ? -1.415 1.509 -10.936 1.00 87.56 88 GLY A CA 1
ATOM 666 C C . GLY A 1 88 ? 0.033 1.553 -11.427 1.00 87.56 88 GLY A C 1
ATOM 667 O O . GLY A 1 88 ? 0.274 1.631 -12.632 1.00 87.56 88 GLY A O 1
ATOM 668 N N . LEU A 1 89 ? 0.999 1.416 -10.514 1.00 86.25 89 LEU A N 1
ATOM 669 C CA . LEU A 1 89 ? 2.421 1.347 -10.853 1.00 86.25 89 LEU A CA 1
ATOM 670 C C . LEU A 1 89 ? 2.731 0.116 -11.718 1.00 86.25 89 LEU A C 1
ATOM 672 O O . LEU A 1 89 ? 3.421 0.225 -12.729 1.00 86.25 89 LEU A O 1
ATOM 676 N N . THR A 1 90 ? 2.166 -1.041 -11.364 1.00 87.19 90 THR A N 1
ATOM 677 C CA . THR A 1 90 ? 2.347 -2.298 -12.107 1.00 87.19 90 THR A CA 1
ATOM 678 C C . THR A 1 90 ? 1.793 -2.192 -13.526 1.00 87.19 90 THR A C 1
ATOM 680 O O . THR A 1 90 ? 2.479 -2.553 -14.480 1.00 87.19 90 THR A O 1
ATOM 683 N N . GLN A 1 91 ? 0.589 -1.636 -13.688 1.00 84.44 91 GLN A N 1
ATOM 684 C CA . GLN A 1 91 ? -0.011 -1.371 -15.001 1.00 84.44 91 GLN A CA 1
ATOM 685 C C . GLN A 1 91 ? 0.843 -0.398 -15.826 1.00 84.44 91 GLN A C 1
ATOM 687 O O . GLN A 1 91 ? 1.092 -0.634 -17.008 1.00 84.44 91 GLN A O 1
ATOM 692 N N . GLY A 1 92 ? 1.369 0.659 -15.200 1.00 81.44 92 GLY A N 1
ATOM 693 C CA . GLY A 1 92 ? 2.301 1.588 -15.842 1.00 81.44 92 GLY A CA 1
ATOM 694 C C . GLY A 1 92 ? 3.553 0.888 -16.375 1.00 81.44 92 GLY A C 1
ATOM 695 O O . GLY A 1 92 ? 3.947 1.112 -17.516 1.00 81.44 92 GLY A O 1
ATOM 696 N N . MET A 1 93 ? 4.131 -0.028 -15.595 1.00 79.00 93 MET A N 1
ATOM 697 C CA . MET A 1 93 ? 5.291 -0.826 -16.003 1.00 79.00 93 MET A CA 1
ATOM 698 C C . MET A 1 93 ? 4.973 -1.880 -17.073 1.00 79.00 93 MET A C 1
ATOM 700 O O . MET A 1 93 ? 5.838 -2.204 -17.890 1.00 79.00 93 MET A O 1
ATOM 704 N N . GLN A 1 94 ? 3.750 -2.416 -17.109 1.00 77.00 94 GLN A N 1
ATOM 705 C CA . GLN A 1 94 ? 3.307 -3.307 -18.186 1.00 77.00 94 GLN A CA 1
ATOM 706 C C . GLN A 1 94 ? 3.125 -2.586 -19.518 1.00 77.00 94 GLN A C 1
ATOM 708 O O . GLN A 1 94 ? 3.392 -3.186 -20.553 1.00 77.00 94 GLN A O 1
ATOM 713 N N . ASN A 1 95 ? 2.740 -1.313 -19.503 1.00 73.62 95 ASN A N 1
ATOM 714 C CA . ASN A 1 95 ? 2.496 -0.548 -20.725 1.00 73.62 95 ASN A CA 1
ATOM 715 C C . ASN A 1 95 ? 3.774 0.019 -21.371 1.00 73.62 95 ASN A C 1
ATOM 717 O O . ASN A 1 95 ? 3.717 0.548 -22.480 1.00 73.62 95 ASN A O 1
ATOM 721 N N . VAL A 1 96 ? 4.942 -0.103 -20.726 1.00 69.75 96 VAL A N 1
ATOM 722 C CA . VAL A 1 96 ? 6.225 0.294 -21.328 1.00 69.75 96 VAL A CA 1
ATOM 723 C C . VAL A 1 96 ? 6.575 -0.659 -22.478 1.00 69.75 96 VAL A C 1
ATOM 725 O O . VAL A 1 96 ? 6.670 -1.873 -22.298 1.00 69.75 96 VAL A O 1
ATOM 728 N N . ASN A 1 97 ? 6.770 -0.118 -23.678 1.00 59.66 97 ASN A N 1
ATOM 729 C CA . ASN A 1 97 ? 7.091 -0.899 -24.871 1.00 59.66 97 ASN A CA 1
ATOM 730 C C . ASN A 1 97 ? 8.486 -1.548 -24.751 1.00 59.66 97 ASN A C 1
ATOM 732 O O . ASN A 1 97 ? 9.469 -0.857 -24.483 1.00 59.66 97 ASN A O 1
ATOM 736 N N . GLU A 1 98 ? 8.591 -2.863 -24.973 1.00 56.22 98 GLU A N 1
ATOM 737 C CA . GLU A 1 98 ? 9.871 -3.603 -24.931 1.00 56.22 98 GLU A CA 1
ATOM 738 C C . GLU A 1 98 ? 10.855 -3.143 -26.022 1.00 56.22 98 GLU A C 1
ATOM 740 O O . GLU A 1 98 ? 12.068 -3.256 -25.856 1.00 56.22 98 GLU A O 1
ATOM 745 N N . ASN A 1 99 ? 10.341 -2.549 -27.103 1.00 54.72 99 ASN A N 1
ATOM 746 C CA . ASN A 1 99 ? 11.134 -2.129 -28.258 1.00 54.72 99 ASN A CA 1
ATOM 747 C C . ASN A 1 99 ? 11.855 -0.779 -28.076 1.00 54.72 99 ASN A C 1
ATOM 749 O O . ASN A 1 99 ? 12.682 -0.422 -28.908 1.00 54.72 99 ASN A O 1
ATOM 753 N N . SER A 1 100 ? 11.609 -0.029 -26.993 1.00 56.97 100 SER A N 1
ATOM 754 C CA . SER A 1 100 ? 12.321 1.242 -26.748 1.00 56.97 100 SER A CA 1
ATOM 755 C C . SER A 1 100 ? 13.801 1.053 -26.392 1.00 56.97 100 SER A C 1
ATOM 757 O O . SER A 1 100 ? 14.558 2.019 -26.377 1.00 56.97 100 SER A O 1
ATOM 759 N N . VAL A 1 101 ? 14.224 -0.183 -26.107 1.00 55.97 101 VAL A N 1
ATOM 760 C CA . VAL A 1 101 ? 15.602 -0.525 -25.723 1.00 55.97 101 VAL A CA 1
ATOM 761 C C . VAL A 1 101 ? 16.390 -1.154 -26.882 1.00 55.97 101 VAL A C 1
ATOM 763 O O . VAL A 1 101 ? 17.476 -1.683 -26.674 1.00 55.97 101 VAL A O 1
ATOM 766 N N . GLN A 1 102 ? 15.885 -1.050 -28.118 1.00 54.50 102 GLN A N 1
ATOM 767 C CA . GLN A 1 102 ? 16.505 -1.592 -29.339 1.00 54.50 102 GLN A CA 1
ATOM 768 C C . GLN A 1 102 ? 17.904 -1.008 -29.646 1.00 54.50 102 GLN A C 1
ATOM 770 O O . GLN A 1 102 ? 18.587 -1.484 -30.546 1.00 54.50 102 GLN A O 1
ATOM 775 N N . TYR A 1 103 ? 18.343 -0.002 -28.882 1.00 54.00 103 TYR A N 1
ATOM 776 C CA . TYR A 1 103 ? 19.677 0.603 -28.944 1.00 54.00 103 TYR A CA 1
ATOM 777 C C . TYR A 1 103 ? 20.620 0.206 -27.792 1.00 54.00 103 TYR A C 1
ATOM 779 O O . TYR A 1 103 ? 21.749 0.694 -27.744 1.00 54.00 103 TYR A O 1
ATOM 787 N N . ALA A 1 104 ? 20.195 -0.647 -26.852 1.00 59.91 104 ALA A N 1
ATOM 788 C CA . ALA A 1 104 ? 21.066 -1.122 -25.779 1.00 59.91 104 ALA A CA 1
ATOM 789 C C . ALA A 1 104 ? 21.688 -2.480 -26.112 1.00 59.91 104 ALA A C 1
ATOM 791 O O . ALA A 1 104 ? 21.054 -3.351 -26.697 1.00 59.91 104 ALA A O 1
ATOM 792 N N . ASN A 1 105 ? 22.934 -2.645 -25.673 1.00 70.94 105 ASN A N 1
ATOM 793 C CA . ASN A 1 105 ? 23.691 -3.894 -25.692 1.00 70.94 105 ASN A CA 1
ATOM 794 C C . ASN A 1 105 ? 22.848 -5.107 -25.233 1.00 70.94 105 ASN A C 1
ATOM 796 O O . ASN A 1 105 ? 22.067 -4.986 -24.285 1.00 70.94 105 ASN A O 1
ATOM 800 N N . ASP A 1 106 ? 23.087 -6.290 -25.804 1.00 75.81 106 ASP A N 1
ATOM 801 C CA . ASP A 1 106 ? 22.360 -7.535 -25.499 1.00 75.81 106 ASP A CA 1
ATOM 802 C C . ASP A 1 106 ? 22.358 -7.886 -23.997 1.00 75.81 106 ASP A C 1
ATOM 804 O O . ASP A 1 106 ? 21.380 -8.414 -23.461 1.00 75.81 106 ASP A O 1
ATOM 808 N N . ASN A 1 107 ? 23.427 -7.527 -23.276 1.00 73.44 107 ASN A N 1
ATOM 809 C CA . ASN A 1 107 ? 23.512 -7.716 -21.825 1.00 73.44 107 ASN A CA 1
ATOM 810 C C . ASN A 1 107 ? 22.606 -6.753 -21.029 1.00 73.44 107 ASN A C 1
ATOM 812 O O . ASN A 1 107 ? 22.062 -7.112 -19.989 1.00 73.44 107 ASN A O 1
ATOM 816 N N . ALA A 1 108 ? 22.425 -5.520 -21.508 1.00 75.50 108 ALA A N 1
ATOM 817 C CA . ALA A 1 108 ? 21.515 -4.554 -20.892 1.00 75.50 108 ALA A CA 1
ATOM 818 C C . ALA A 1 108 ? 20.048 -4.884 -21.214 1.00 75.50 108 ALA A C 1
ATOM 820 O O . ALA A 1 108 ? 19.167 -4.665 -20.381 1.00 75.50 108 ALA A O 1
ATOM 821 N N . LEU A 1 109 ? 19.797 -5.470 -22.387 1.00 74.06 109 LEU A N 1
ATOM 822 C CA . LEU A 1 109 ? 18.482 -5.943 -22.809 1.00 74.06 109 LEU A CA 1
ATOM 823 C C . LEU A 1 109 ? 17.965 -7.076 -21.904 1.00 74.06 109 LEU A C 1
ATOM 825 O O . LEU A 1 109 ? 16.828 -7.028 -21.430 1.00 74.06 109 LEU A O 1
ATOM 829 N N . SER A 1 110 ? 18.802 -8.078 -21.617 1.00 77.25 110 SER A N 1
ATOM 830 C CA . SER A 1 110 ? 18.433 -9.204 -20.746 1.00 77.25 110 SER A CA 1
ATOM 831 C C . SER A 1 110 ? 18.215 -8.771 -19.289 1.00 77.25 110 SER A C 1
ATOM 833 O O . SER A 1 110 ? 17.244 -9.199 -18.655 1.00 77.25 110 SER A O 1
ATOM 835 N N . LEU A 1 111 ? 19.045 -7.851 -18.783 1.00 81.38 111 LEU A N 1
ATOM 836 C CA . LEU A 1 111 ? 18.876 -7.216 -17.473 1.00 81.38 111 LEU A CA 1
ATOM 837 C C . LEU A 1 111 ? 17.564 -6.433 -17.377 1.00 81.38 111 LEU A C 1
ATOM 839 O O . LEU A 1 111 ? 16.819 -6.620 -16.417 1.00 81.38 111 LEU A O 1
ATOM 843 N N . ALA A 1 112 ? 17.246 -5.600 -18.370 1.00 79.06 112 ALA A N 1
ATOM 844 C CA . ALA A 1 112 ? 16.004 -4.829 -18.394 1.00 79.06 112 ALA A CA 1
ATOM 845 C C . ALA A 1 112 ? 14.766 -5.740 -18.399 1.00 79.06 112 ALA A C 1
ATOM 847 O O . ALA A 1 112 ? 13.796 -5.477 -17.684 1.00 79.06 112 ALA A O 1
ATOM 848 N N . LYS A 1 113 ? 14.817 -6.852 -19.143 1.00 78.94 113 LYS A N 1
ATOM 849 C CA . LYS A 1 113 ? 13.729 -7.835 -19.203 1.00 78.94 113 LYS A CA 1
ATOM 850 C C . LYS A 1 113 ? 13.524 -8.558 -17.868 1.00 78.94 113 LYS A C 1
ATOM 852 O O . LYS A 1 113 ? 12.392 -8.661 -17.397 1.00 78.94 113 LYS A O 1
ATOM 857 N N . SER A 1 114 ? 14.610 -8.999 -17.228 1.00 85.69 114 SER A N 1
ATOM 858 C CA . SER A 1 114 ? 14.562 -9.637 -15.904 1.00 85.69 114 SER A CA 1
ATOM 859 C C . SER A 1 114 ? 14.085 -8.668 -14.815 1.00 85.69 114 SER A C 1
ATOM 861 O O . SER A 1 114 ? 13.189 -8.997 -14.038 1.00 85.69 114 SER A O 1
ATOM 863 N N . LEU A 1 115 ? 14.603 -7.434 -14.810 1.00 84.62 115 LEU A N 1
ATOM 864 C CA . LEU A 1 115 ? 14.215 -6.390 -13.861 1.00 84.62 115 LEU A CA 1
ATOM 865 C C . LEU A 1 115 ? 12.733 -6.029 -13.989 1.00 84.62 115 LEU A C 1
ATOM 867 O O . LEU A 1 115 ? 12.041 -5.899 -12.982 1.00 84.62 115 LEU A O 1
ATOM 871 N N . ARG A 1 116 ? 12.222 -5.917 -15.219 1.00 81.50 116 ARG A N 1
ATOM 872 C CA . ARG A 1 116 ? 10.793 -5.717 -15.466 1.00 81.50 116 ARG A CA 1
ATOM 873 C C . ARG A 1 116 ? 9.971 -6.882 -14.928 1.00 81.50 116 ARG A C 1
ATOM 875 O O . ARG A 1 116 ? 8.993 -6.644 -14.230 1.00 81.50 116 ARG A O 1
ATOM 882 N N . GLY A 1 117 ? 10.372 -8.122 -15.206 1.00 84.38 117 GLY A N 1
ATOM 883 C CA . GLY A 1 117 ? 9.703 -9.312 -14.673 1.00 84.38 117 GLY A CA 1
ATOM 884 C C . GLY A 1 117 ? 9.655 -9.318 -13.143 1.00 84.38 117 GLY A C 1
ATOM 885 O O . GLY A 1 117 ? 8.594 -9.541 -12.561 1.00 84.38 117 GLY A O 1
ATOM 886 N N . ALA A 1 118 ? 10.772 -8.987 -12.492 1.00 87.25 118 ALA A N 1
ATOM 887 C CA . ALA A 1 118 ? 10.860 -8.882 -11.039 1.00 87.25 118 ALA A CA 1
ATOM 888 C C . ALA A 1 118 ? 9.963 -7.767 -10.479 1.00 87.25 118 ALA A C 1
ATOM 890 O O . ALA A 1 118 ? 9.245 -7.990 -9.507 1.00 87.25 118 ALA A O 1
ATOM 891 N N . LEU A 1 119 ? 9.954 -6.588 -11.105 1.00 86.06 119 LEU A N 1
ATOM 892 C CA . LEU A 1 119 ? 9.124 -5.459 -10.680 1.00 86.06 119 LEU A CA 1
ATOM 893 C C . LEU A 1 119 ? 7.628 -5.723 -10.889 1.00 86.06 119 LEU A C 1
ATOM 895 O O . LEU A 1 119 ? 6.827 -5.356 -10.034 1.00 86.06 119 LEU A O 1
ATOM 899 N N . LEU A 1 120 ? 7.247 -6.414 -11.966 1.00 86.06 120 LEU A N 1
ATOM 900 C CA . LEU A 1 120 ? 5.867 -6.851 -12.182 1.00 86.06 120 LEU A CA 1
ATOM 901 C C . LEU A 1 120 ? 5.434 -7.877 -11.134 1.00 86.06 120 LEU A C 1
ATOM 903 O O . LEU A 1 120 ? 4.373 -7.727 -10.532 1.00 86.06 120 LEU A O 1
ATOM 907 N N . ALA A 1 121 ? 6.263 -8.889 -10.870 1.00 89.25 121 ALA A N 1
ATOM 908 C CA . ALA A 1 121 ? 5.987 -9.877 -9.831 1.00 89.25 121 ALA A CA 1
ATOM 909 C C . ALA A 1 121 ? 5.861 -9.219 -8.445 1.00 89.25 121 ALA A C 1
ATOM 911 O O . ALA A 1 121 ? 4.946 -9.536 -7.681 1.00 89.25 121 ALA A O 1
ATOM 912 N N . LEU A 1 122 ? 6.737 -8.261 -8.134 1.00 88.69 122 LEU A N 1
ATOM 913 C CA . LEU A 1 122 ? 6.711 -7.506 -6.884 1.00 88.69 122 LEU A CA 1
ATOM 914 C C . LEU A 1 122 ? 5.468 -6.611 -6.780 1.00 88.69 122 LEU A C 1
ATOM 916 O O . LEU A 1 122 ? 4.813 -6.597 -5.743 1.00 88.69 122 LEU A O 1
ATOM 920 N N . GLY A 1 123 ? 5.092 -5.917 -7.852 1.00 87.44 123 GLY A N 1
ATOM 921 C CA . GLY A 1 123 ? 3.909 -5.058 -7.888 1.00 87.44 123 GLY A CA 1
ATOM 922 C C . GLY A 1 123 ? 2.590 -5.826 -7.728 1.00 87.44 123 GLY A C 1
ATOM 923 O O . GLY A 1 123 ? 1.739 -5.450 -6.913 1.00 87.44 123 GLY A O 1
ATOM 924 N N . TYR A 1 124 ? 2.439 -6.963 -8.416 1.00 86.31 124 TYR A N 1
ATOM 925 C CA . TYR A 1 124 ? 1.261 -7.825 -8.265 1.00 86.31 124 TYR A CA 1
ATOM 926 C C . TYR A 1 124 ? 1.186 -8.500 -6.898 1.00 86.31 124 TYR A C 1
ATOM 928 O O . TYR A 1 124 ? 0.125 -8.490 -6.273 1.00 86.31 124 TYR A O 1
ATOM 936 N N . SER A 1 125 ? 2.299 -9.054 -6.407 1.00 89.38 125 SER A N 1
ATOM 937 C CA . SER A 1 125 ? 2.334 -9.669 -5.074 1.00 89.38 125 SER A CA 1
ATOM 938 C C . SER A 1 125 ? 2.045 -8.643 -3.979 1.00 89.38 125 SER A C 1
ATOM 940 O O . SER A 1 125 ? 1.247 -8.914 -3.086 1.00 89.38 125 SER A O 1
ATOM 942 N N . SER A 1 126 ? 2.604 -7.436 -4.087 1.00 86.88 126 SER A N 1
ATOM 943 C CA . SER A 1 126 ? 2.337 -6.327 -3.172 1.00 86.88 126 SER A CA 1
ATOM 944 C C . SER A 1 126 ? 0.859 -5.930 -3.159 1.00 86.88 126 SER A C 1
ATOM 946 O O . SER A 1 126 ? 0.281 -5.770 -2.084 1.00 86.88 126 SER A O 1
ATOM 948 N N . THR A 1 127 ? 0.221 -5.855 -4.332 1.00 86.56 127 THR A N 1
ATOM 949 C CA . THR A 1 127 ? -1.218 -5.567 -4.447 1.00 86.56 127 THR A CA 1
ATOM 950 C C . THR A 1 127 ? -2.064 -6.658 -3.787 1.00 86.56 127 THR A C 1
ATOM 952 O O . THR A 1 127 ? -2.983 -6.356 -3.027 1.00 86.56 127 THR A O 1
ATOM 955 N N . LEU A 1 128 ? -1.732 -7.930 -4.029 1.00 90.00 128 LEU A N 1
ATOM 956 C CA . LEU A 1 128 ? -2.444 -9.065 -3.442 1.00 90.00 128 LEU A CA 1
ATOM 957 C C . LEU A 1 128 ? -2.313 -9.087 -1.912 1.00 90.00 128 LEU A C 1
ATOM 959 O O . LEU A 1 128 ? -3.317 -9.208 -1.212 1.00 90.00 128 LEU A O 1
ATOM 963 N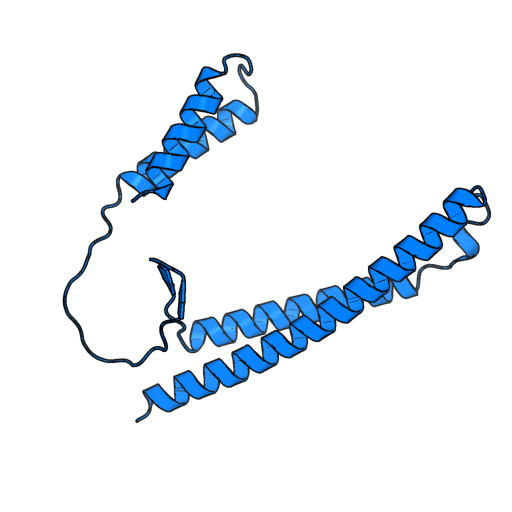 N . LEU A 1 129 ? -1.093 -8.928 -1.386 1.00 90.56 129 LEU A N 1
ATOM 964 C CA . LEU A 1 129 ? -0.846 -8.869 0.059 1.00 90.56 129 LEU A CA 1
ATOM 965 C C . LEU A 1 129 ? -1.573 -7.690 0.707 1.00 90.56 129 LEU A C 1
ATOM 967 O O . LEU A 1 129 ? -2.117 -7.831 1.796 1.00 90.56 129 LEU A O 1
ATOM 971 N N . SER A 1 130 ? -1.597 -6.542 0.037 1.00 88.94 130 SER A N 1
ATOM 972 C CA . SER A 1 130 ? -2.319 -5.355 0.482 1.00 88.94 130 SER A CA 1
ATOM 973 C C . SER A 1 130 ? -3.826 -5.601 0.578 1.00 88.94 130 SER A C 1
ATOM 975 O O . SER A 1 130 ? -4.416 -5.305 1.616 1.00 88.94 130 SER A O 1
ATOM 977 N N . MET A 1 131 ? -4.443 -6.202 -0.447 1.00 88.62 131 MET A N 1
ATOM 978 C CA . MET A 1 131 ? -5.863 -6.559 -0.401 1.00 88.62 131 MET A CA 1
ATOM 979 C C . MET A 1 131 ? -6.157 -7.529 0.744 1.00 88.62 131 MET A C 1
ATOM 981 O O . MET A 1 131 ? -7.092 -7.305 1.512 1.00 88.62 131 MET A O 1
ATOM 985 N N . LEU A 1 132 ? -5.336 -8.572 0.901 1.00 89.31 132 LEU A N 1
ATOM 986 C CA . LEU A 1 132 ? -5.477 -9.541 1.991 1.00 89.31 132 LEU A CA 1
ATOM 987 C C . LEU A 1 132 ? -5.336 -8.875 3.365 1.00 89.31 132 LEU A C 1
ATOM 989 O O . LEU A 1 132 ? -6.140 -9.137 4.260 1.00 89.31 132 LEU A O 1
ATOM 993 N N . ALA A 1 133 ? -4.360 -7.980 3.525 1.00 89.31 133 ALA A N 1
ATOM 994 C CA . ALA A 1 133 ? -4.156 -7.230 4.757 1.00 89.31 133 ALA A CA 1
ATOM 995 C C . ALA A 1 133 ? -5.354 -6.324 5.063 1.00 89.31 133 ALA A C 1
ATOM 997 O O . ALA A 1 133 ? -5.871 -6.367 6.178 1.00 89.31 133 ALA A O 1
ATOM 998 N N . SER A 1 134 ? -5.848 -5.561 4.084 1.00 84.62 134 SER A N 1
ATOM 999 C CA . SER A 1 134 ? -7.024 -4.705 4.253 1.00 84.62 134 SER A CA 1
ATOM 1000 C C . SER A 1 134 ? -8.263 -5.498 4.645 1.00 84.62 134 SER A C 1
ATOM 1002 O O . SER A 1 134 ? -8.950 -5.110 5.586 1.00 84.62 134 SER A O 1
ATOM 1004 N N . VAL A 1 135 ? -8.531 -6.631 3.991 1.00 87.75 135 VAL A N 1
ATOM 1005 C CA . VAL A 1 135 ? -9.657 -7.505 4.353 1.00 87.75 135 VAL A CA 1
ATOM 1006 C C . VAL A 1 135 ? -9.484 -8.055 5.770 1.00 87.75 135 VAL A C 1
ATOM 1008 O O . VAL A 1 135 ? -10.421 -7.991 6.565 1.00 87.75 135 VAL A O 1
ATOM 1011 N N . GLY A 1 136 ? -8.287 -8.533 6.124 1.00 86.38 136 GLY A N 1
ATOM 1012 C CA . GLY A 1 136 ? -7.986 -9.029 7.468 1.00 86.38 136 GLY A CA 1
ATOM 1013 C C . GLY A 1 136 ? -8.188 -7.968 8.552 1.00 86.38 136 GLY A C 1
ATOM 1014 O O . GLY A 1 136 ? -8.795 -8.247 9.583 1.00 86.38 136 GLY A O 1
ATOM 1015 N N . LEU A 1 137 ? -7.755 -6.732 8.295 1.00 84.50 137 LEU A N 1
ATOM 1016 C CA . LEU A 1 137 ? -7.938 -5.585 9.185 1.00 84.50 137 LEU A CA 1
ATOM 1017 C C . LEU A 1 137 ? -9.411 -5.172 9.317 1.00 84.50 137 LEU A C 1
ATOM 1019 O O . LEU A 1 137 ? -9.846 -4.863 10.422 1.00 84.50 137 LEU A O 1
ATOM 1023 N N . VAL A 1 138 ? -10.204 -5.226 8.240 1.00 86.06 138 VAL A N 1
ATOM 1024 C CA . VAL A 1 138 ? -11.658 -4.975 8.300 1.00 86.06 138 VAL A CA 1
ATOM 1025 C C . VAL A 1 138 ? -12.369 -6.046 9.128 1.00 86.06 138 VAL A C 1
ATOM 1027 O O . VAL A 1 138 ? -13.198 -5.715 9.976 1.00 86.06 138 VAL A O 1
ATOM 1030 N N . VAL A 1 139 ? -12.041 -7.326 8.924 1.00 86.81 139 VAL A N 1
ATOM 1031 C CA . VAL A 1 139 ? -12.607 -8.434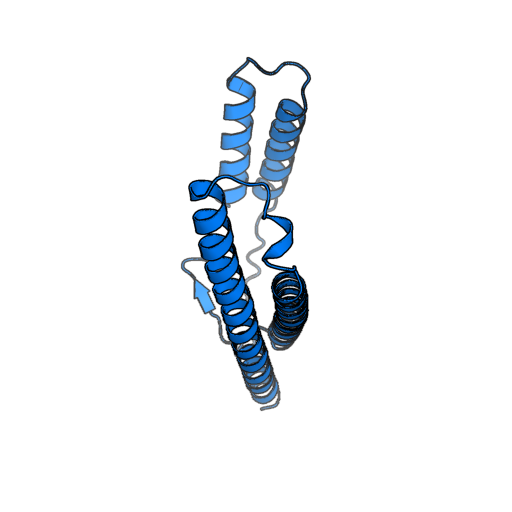 9.714 1.00 86.81 139 VAL A CA 1
ATOM 1032 C C . VAL A 1 139 ? -12.219 -8.300 11.188 1.00 86.81 139 VAL A C 1
ATOM 1034 O O . VAL A 1 139 ? -13.066 -8.483 12.061 1.00 86.81 139 VAL A O 1
ATOM 1037 N N . LEU A 1 140 ? -10.969 -7.928 11.475 1.00 82.25 140 LEU A N 1
ATOM 1038 C CA . LEU A 1 140 ? -10.495 -7.687 12.836 1.00 82.25 140 LEU A CA 1
ATOM 1039 C C . LEU A 1 140 ? -11.209 -6.492 13.484 1.00 82.25 140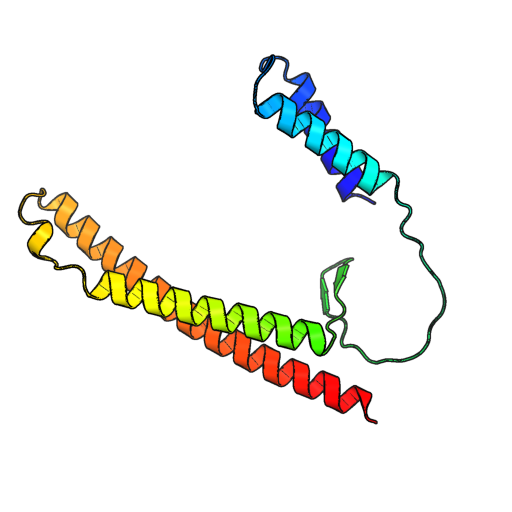 LEU A C 1
ATOM 1041 O O . LEU A 1 140 ? -11.660 -6.596 14.621 1.00 82.25 140 LEU A O 1
ATOM 1045 N N . GLY A 1 141 ? -11.360 -5.383 12.755 1.00 80.62 141 GLY A N 1
ATOM 1046 C CA . GLY A 1 141 ? -12.089 -4.200 13.213 1.00 80.62 141 GLY A CA 1
ATOM 1047 C C . GLY A 1 141 ? -13.548 -4.512 13.542 1.00 80.62 141 GLY A C 1
ATOM 1048 O O . GLY A 1 141 ? -14.054 -4.045 14.561 1.00 80.62 141 GLY A O 1
ATOM 1049 N N . ARG A 1 142 ? -14.203 -5.372 12.749 1.00 80.62 142 ARG A N 1
ATOM 1050 C CA . ARG A 1 142 ? -15.552 -5.866 13.059 1.00 80.62 142 ARG A CA 1
ATOM 1051 C C . ARG A 1 142 ? -15.606 -6.738 14.304 1.00 80.62 142 ARG A C 1
ATOM 1053 O O . ARG A 1 142 ? -16.480 -6.507 15.128 1.00 80.62 142 ARG A O 1
ATOM 1060 N N . GLN A 1 143 ? -14.685 -7.691 14.461 1.00 80.25 143 GLN A N 1
ATOM 1061 C CA . GLN A 1 143 ? -14.644 -8.535 15.663 1.00 80.25 143 GLN A CA 1
ATOM 1062 C C . GLN A 1 143 ? -14.408 -7.720 16.938 1.00 80.25 143 GLN A C 1
ATOM 1064 O O . GLN A 1 143 ? -14.997 -8.015 17.971 1.00 80.25 143 GLN A O 1
ATOM 1069 N N . LEU A 1 144 ? -13.553 -6.697 16.867 1.00 75.06 144 LEU A N 1
ATOM 1070 C CA . LEU A 1 144 ? -13.288 -5.815 18.002 1.00 75.06 144 LEU A CA 1
ATOM 1071 C C . LEU A 1 144 ? -14.507 -4.941 18.327 1.00 75.06 144 LEU A C 1
ATOM 1073 O O . LEU A 1 144 ? -14.833 -4.790 19.494 1.00 75.06 144 LEU A O 1
ATOM 1077 N N . SER A 1 145 ? -15.211 -4.428 17.312 1.00 72.94 145 SER A N 1
ATOM 1078 C CA . SER A 1 145 ? -16.438 -3.642 17.511 1.00 72.94 145 SER A CA 1
ATOM 1079 C C . SER A 1 145 ? -17.573 -4.473 18.114 1.00 72.94 145 SER A C 1
ATOM 1081 O O . SER A 1 145 ? -18.284 -3.980 18.976 1.00 72.94 145 SER A O 1
ATOM 1083 N N . SER A 1 146 ? -17.735 -5.734 17.697 1.00 67.50 146 SER A N 1
ATOM 1084 C CA . SER A 1 146 ? -18.794 -6.610 18.219 1.00 67.50 146 SER A CA 1
ATOM 1085 C C . SER A 1 146 ? -18.547 -7.092 19.648 1.00 67.50 146 SER A C 1
ATOM 1087 O O . SER A 1 146 ? -19.495 -7.464 20.325 1.00 67.50 146 SER A O 1
ATOM 1089 N N . SER A 1 147 ? -17.287 -7.123 20.095 1.00 58.97 147 SER A N 1
ATOM 1090 C CA . SER A 1 147 ? -16.937 -7.447 21.485 1.00 58.97 147 SER A CA 1
ATOM 1091 C C . SER A 1 147 ? -17.117 -6.266 22.443 1.00 58.97 147 SER A C 1
ATOM 1093 O O . SER A 1 147 ? -17.162 -6.491 23.643 1.00 58.97 147 SER A O 1
ATOM 1095 N N . ASP A 1 148 ? -17.204 -5.034 21.936 1.00 57.16 148 ASP A N 1
ATOM 1096 C CA . ASP A 1 148 ? -17.457 -3.829 22.742 1.00 57.16 148 ASP A CA 1
ATOM 1097 C C . ASP A 1 148 ? -18.961 -3.623 23.042 1.00 57.16 148 ASP A C 1
ATOM 1099 O O . ASP A 1 148 ? -19.320 -2.902 23.969 1.00 57.16 148 ASP A O 1
ATOM 1103 N N . GLU A 1 149 ? -19.855 -4.256 22.268 1.00 51.81 149 GLU A N 1
ATOM 1104 C CA . GLU A 1 149 ? -21.322 -4.125 22.386 1.00 51.81 149 GLU A CA 1
ATOM 1105 C C . GLU A 1 149 ? -21.998 -5.192 23.282 1.00 51.81 149 GLU A C 1
ATOM 1107 O O . GLU A 1 149 ? -23.224 -5.184 23.415 1.00 51.81 149 GLU A O 1
ATOM 1112 N N . THR A 1 150 ? -21.237 -6.093 23.914 1.00 39.06 150 THR A N 1
ATOM 1113 C CA . THR A 1 150 ? -21.728 -7.126 24.861 1.00 39.06 150 THR A CA 1
ATOM 1114 C C . THR A 1 150 ? -21.076 -7.002 26.224 1.00 39.06 150 THR A C 1
ATOM 1116 O O . THR A 1 150 ? -21.811 -7.072 27.235 1.00 39.06 150 THR A O 1
#

Radius of gyration: 24.16 Å; chains: 1; bounding box: 56×34×67 Å

Sequence (150 aa):
MAFGKRLVSAGRRFEAMGQYGQGELQKIATTMIKAGKVLSARPVSVMAEQPKTETRMLKFGDLQVELTPEKAYIGAGIGFAFGLLSWGLTQGMQNVNENSVQYANDNALSLAKSLRGALLALGYSSTLLSMLASVGLVVLGRQLSSSDET

Secondary structure (DSSP, 8-state):
-HHHHHHHHHHHHHHHT---TTSHHHHHHHHHHHHHHHHHHS--------------EEEETTEEEE--HHHHHHHHHHHHHHHHHHHHHHHHHHSS-GGGGTTS-HHHHHHHHHHHHHHHHHHHHHHHHHHHHHHHHHHHHHHHHHHH--

InterPro domains:
  IPR021434 Protein of unknown function DUF3082 [PF11282] (68-144)